Protein AF-A0A4Q9HTZ3-F1 (afdb_monomer)

Foldseek 3Di:
DQLVVLVVQLPVVPPVSCDPNHCSVVSNVVVVVCCVVVNDPVVVVVVVCVV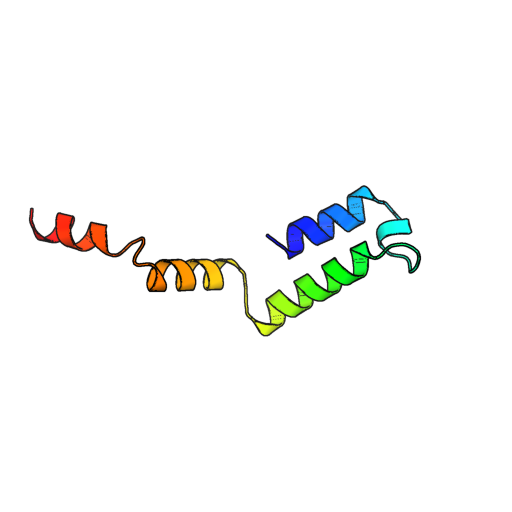VVVPVVVVVVVVVD

Secondary structure (DSSP, 8-state):
-HHHHHHHHHHHHGGGGGSTT-THHHHHHHHHHHHHHH--HHHHHHHHHHHTTTTSSHHHHHT--

Radius of gyration: 18.7 Å; Cα contacts (8 Å, |Δi|>4): 39; chains: 1; bounding box: 54×15×41 Å

Mean predicted aligned error: 6.48 Å

Organism: Streptomyces kasugaensis (NCBI:txid1946)

Structure (mmCIF, N/CA/C/O backbone):
data_AF-A0A4Q9HTZ3-F1
#
_entry.id   AF-A0A4Q9HTZ3-F1
#
loop_
_atom_site.group_PDB
_atom_site.id
_atom_site.type_symbol
_atom_site.label_atom_id
_atom_site.label_alt_id
_atom_site.label_comp_id
_atom_site.label_asym_id
_atom_site.label_entity_id
_atom_site.label_seq_id
_atom_site.pdbx_PDB_ins_code
_atom_site.Cartn_x
_atom_site.Cartn_y
_atom_site.Cartn_z
_atom_site.occupancy
_atom_site.B_iso_or_equiv
_atom_site.auth_seq_id
_atom_site.auth_comp_id
_atom_site.auth_asym_id
_atom_site.auth_atom_id
_atom_site.pdbx_PDB_model_num
ATOM 1 N N . ALA A 1 1 ? -5.346 1.367 2.120 1.00 82.50 1 ALA A N 1
ATOM 2 C CA . ALA A 1 1 ? -5.276 2.553 1.241 1.00 82.50 1 ALA A CA 1
ATOM 3 C C . ALA A 1 1 ? -3.852 2.749 0.739 1.00 82.50 1 ALA A C 1
ATOM 5 O O . ALA A 1 1 ? -3.636 2.496 -0.434 1.00 82.50 1 ALA A O 1
ATOM 6 N N . LEU A 1 2 ? -2.880 3.053 1.610 1.00 91.62 2 LEU A N 1
ATOM 7 C CA . LEU A 1 2 ? -1.487 3.296 1.202 1.00 91.62 2 LEU A CA 1
ATOM 8 C C . LEU A 1 2 ? -0.878 2.166 0.350 1.00 91.62 2 LEU A C 1
ATOM 10 O O . LEU A 1 2 ? -0.359 2.435 -0.724 1.00 91.62 2 LEU A O 1
ATOM 14 N N . ARG A 1 3 ? -1.005 0.901 0.779 1.00 93.62 3 ARG A N 1
ATOM 15 C CA . ARG A 1 3 ? -0.456 -0.248 0.037 1.00 93.62 3 ARG A CA 1
ATOM 16 C C . ARG A 1 3 ? -1.042 -0.412 -1.369 1.00 93.62 3 ARG A C 1
ATOM 18 O O . ARG A 1 3 ? -0.296 -0.696 -2.297 1.00 93.62 3 ARG A O 1
ATOM 25 N N . ALA A 1 4 ? -2.352 -0.217 -1.522 1.00 94.88 4 ALA A N 1
ATOM 26 C CA . ALA A 1 4 ? -3.026 -0.314 -2.818 1.00 94.88 4 ALA A CA 1
ATOM 27 C C . ALA A 1 4 ? -2.573 0.810 -3.760 1.00 94.88 4 ALA A C 1
ATOM 29 O O . ALA A 1 4 ? -2.113 0.532 -4.859 1.00 94.88 4 ALA A O 1
ATOM 30 N N . VAL A 1 5 ? -2.585 2.056 -3.276 1.00 96.62 5 VAL A N 1
ATOM 31 C CA . VAL A 1 5 ? -2.144 3.225 -4.054 1.00 96.62 5 VAL A CA 1
ATOM 32 C C . VAL A 1 5 ? -0.676 3.099 -4.465 1.00 96.62 5 VAL A C 1
ATOM 34 O O . VAL A 1 5 ? -0.333 3.357 -5.611 1.00 96.62 5 VAL A O 1
ATOM 37 N N . ALA A 1 6 ? 0.202 2.657 -3.561 1.00 97.38 6 ALA A N 1
ATOM 38 C CA . ALA A 1 6 ? 1.614 2.469 -3.883 1.00 97.38 6 ALA A CA 1
ATOM 39 C C . ALA A 1 6 ? 1.841 1.333 -4.899 1.00 97.38 6 ALA A C 1
ATOM 41 O O . ALA A 1 6 ? 2.727 1.435 -5.742 1.00 97.38 6 ALA A O 1
ATOM 42 N N . ALA A 1 7 ? 1.035 0.267 -4.850 1.00 97.31 7 ALA A N 1
ATOM 43 C CA . ALA A 1 7 ? 1.086 -0.803 -5.844 1.00 97.31 7 ALA A CA 1
ATOM 44 C C . ALA A 1 7 ? 0.626 -0.315 -7.225 1.00 97.31 7 ALA A C 1
ATOM 46 O O . ALA A 1 7 ? 1.295 -0.572 -8.223 1.00 97.31 7 ALA A O 1
ATOM 47 N N . GLU A 1 8 ? -0.481 0.426 -7.282 1.00 98.38 8 GLU A N 1
ATOM 48 C CA . GLU A 1 8 ? -0.978 1.042 -8.516 1.00 98.38 8 GLU A CA 1
ATOM 49 C C . GLU A 1 8 ? 0.026 2.043 -9.084 1.00 98.38 8 GLU A C 1
ATOM 51 O O . GLU A 1 8 ? 0.258 2.042 -10.287 1.00 98.38 8 GLU A O 1
ATOM 56 N N . ALA A 1 9 ? 0.692 2.828 -8.232 1.00 98.25 9 ALA A N 1
ATOM 57 C CA . ALA A 1 9 ? 1.754 3.731 -8.656 1.00 98.25 9 ALA A CA 1
ATOM 58 C C . ALA A 1 9 ? 2.893 2.973 -9.353 1.00 98.25 9 ALA A C 1
ATOM 60 O O . ALA A 1 9 ? 3.349 3.416 -10.401 1.00 98.25 9 ALA A O 1
ATOM 61 N N . VAL A 1 10 ? 3.320 1.813 -8.841 1.00 98.31 10 VAL A N 1
ATOM 62 C CA . VAL A 1 10 ? 4.309 0.971 -9.540 1.00 98.31 10 VAL A CA 1
ATOM 63 C C . VAL A 1 10 ? 3.779 0.536 -10.912 1.00 98.31 10 VAL A C 1
ATOM 65 O O . VAL A 1 10 ? 4.493 0.665 -11.901 1.00 98.31 10 VAL A O 1
ATOM 68 N N . GLN A 1 11 ? 2.523 0.085 -10.995 1.00 97.75 11 GLN A N 1
ATOM 69 C CA . GLN A 1 11 ? 1.930 -0.376 -12.259 1.00 97.75 11 GLN A CA 1
ATOM 70 C C . GLN A 1 11 ? 1.763 0.746 -13.291 1.00 97.75 11 GLN A C 1
ATOM 72 O O . GLN A 1 11 ? 2.022 0.526 -14.471 1.00 97.75 11 GLN A O 1
ATOM 77 N N . LEU A 1 12 ? 1.392 1.955 -12.860 1.00 98.12 12 LEU A N 1
ATOM 78 C CA . LEU A 1 12 ? 1.192 3.109 -13.742 1.00 98.12 12 LEU A CA 1
ATOM 79 C C . LEU A 1 12 ? 2.474 3.521 -14.476 1.00 98.12 12 LEU A C 1
ATOM 81 O O . LEU A 1 12 ? 2.412 3.979 -15.613 1.00 98.12 12 LEU A O 1
ATOM 85 N N . HIS A 1 13 ? 3.628 3.343 -13.832 1.00 97.25 13 HIS A N 1
ATOM 86 C CA . HIS A 1 13 ? 4.932 3.643 -14.423 1.00 97.25 13 HIS A CA 1
ATOM 87 C C . HIS A 1 13 ? 5.473 2.468 -15.257 1.00 97.25 13 HIS A C 1
ATOM 89 O O . HIS A 1 13 ? 6.447 2.621 -15.990 1.00 97.25 13 HIS A O 1
ATOM 95 N N . GLY A 1 14 ? 4.857 1.285 -15.188 1.00 97.06 14 GLY A N 1
ATOM 96 C CA . GLY A 1 14 ? 5.369 0.081 -15.835 1.00 97.06 14 GLY A CA 1
ATOM 97 C C . GLY A 1 14 ? 6.706 -0.366 -15.235 1.00 97.06 14 GLY A C 1
ATOM 98 O O . GLY A 1 14 ? 6.949 -0.225 -14.038 1.00 97.06 14 GLY A O 1
ATOM 99 N N . GLY A 1 15 ? 7.597 -0.911 -16.069 1.00 96.94 15 GLY A N 1
ATOM 100 C CA . GLY A 1 15 ? 8.857 -1.511 -15.611 1.00 96.94 15 GLY A CA 1
ATOM 101 C C . GLY A 1 15 ? 9.752 -0.568 -14.797 1.00 96.94 15 GLY A C 1
ATOM 102 O O . GLY A 1 15 ? 10.290 -0.993 -13.777 1.00 96.94 15 GLY A O 1
ATOM 103 N N . ILE A 1 16 ? 9.845 0.714 -15.183 1.00 97.75 16 ILE A N 1
ATOM 104 C CA . ILE A 1 16 ? 10.662 1.717 -14.468 1.00 97.75 16 ILE A CA 1
ATOM 105 C C . ILE A 1 16 ? 10.166 1.947 -13.036 1.00 97.75 16 ILE A C 1
ATOM 107 O O . ILE A 1 16 ? 10.943 2.273 -12.148 1.00 97.75 16 ILE A O 1
ATOM 111 N N . GLY A 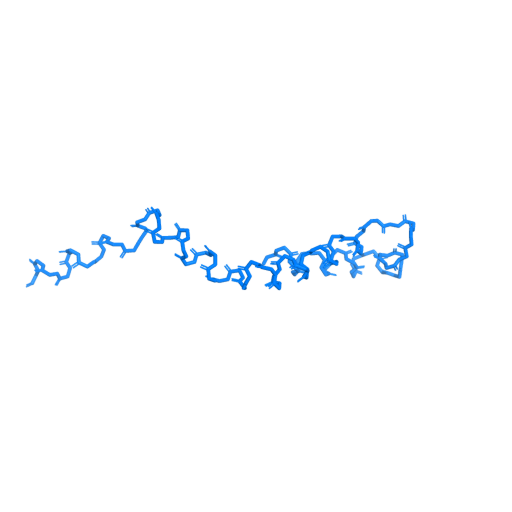1 17 ? 8.879 1.696 -12.770 1.00 97.31 17 GLY A N 1
ATOM 112 C CA . GLY A 1 17 ? 8.301 1.801 -11.434 1.00 97.31 17 GLY A CA 1
ATOM 113 C C . GLY A 1 17 ? 8.931 0.850 -10.414 1.00 97.31 17 GLY A C 1
ATOM 114 O O . GLY A 1 17 ? 8.745 1.065 -9.218 1.00 97.31 17 GLY A O 1
ATOM 115 N N . PHE A 1 18 ? 9.670 -0.172 -10.867 1.00 96.19 18 PHE A N 1
ATOM 116 C CA . PHE A 1 18 ? 10.362 -1.157 -10.033 1.00 96.19 18 PHE A CA 1
ATOM 117 C C . PHE A 1 18 ? 11.898 -1.113 -10.142 1.00 96.19 18 PHE A C 1
ATOM 119 O O . PHE A 1 18 ? 12.573 -1.990 -9.598 1.00 96.19 18 PHE A O 1
ATOM 126 N N . THR A 1 19 ? 12.457 -0.108 -10.819 1.00 96.62 19 THR A N 1
ATOM 127 C CA . THR A 1 19 ? 13.908 0.103 -10.940 1.00 96.62 19 THR A CA 1
ATOM 128 C C . THR A 1 19 ? 14.389 1.254 -10.046 1.00 96.62 19 THR A C 1
ATOM 130 O O . THR A 1 19 ? 13.593 1.859 -9.331 1.00 96.62 19 THR A O 1
ATOM 133 N N . TRP A 1 20 ? 15.696 1.545 -10.032 1.00 96.31 20 TRP A N 1
ATOM 134 C CA . TRP A 1 20 ? 16.291 2.585 -9.172 1.00 96.31 20 TRP A CA 1
ATOM 135 C C . TRP A 1 20 ? 16.113 4.011 -9.701 1.00 96.31 20 TRP A C 1
ATOM 137 O O . TRP A 1 20 ? 16.386 4.976 -8.997 1.00 96.31 20 TRP A O 1
ATOM 147 N N . GLU A 1 21 ? 15.645 4.146 -10.932 1.00 97.12 21 GLU A N 1
ATOM 148 C CA . GLU A 1 21 ? 15.410 5.407 -11.622 1.00 97.12 21 GLU A CA 1
ATOM 149 C C . GLU A 1 21 ? 14.075 6.055 -11.218 1.00 97.12 21 GLU A C 1
ATOM 151 O O . GLU A 1 21 ? 13.829 7.209 -11.568 1.00 97.12 21 GLU A O 1
ATOM 156 N N . HIS A 1 22 ? 13.211 5.334 -10.491 1.00 97.50 22 HIS A N 1
ATOM 157 C CA . HIS A 1 22 ? 11.935 5.849 -10.005 1.00 97.50 22 HIS A CA 1
ATOM 158 C C . HIS A 1 22 ? 11.603 5.370 -8.584 1.00 97.50 22 HIS A C 1
ATOM 160 O O . HIS A 1 22 ? 11.671 4.182 -8.271 1.00 97.50 22 HIS A O 1
ATOM 166 N N . ASP A 1 23 ? 11.115 6.277 -7.737 1.00 97.75 23 ASP A N 1
ATOM 167 C CA . ASP A 1 23 ? 10.931 6.021 -6.300 1.00 97.75 23 ASP A CA 1
ATOM 168 C C . ASP A 1 23 ? 9.658 5.230 -5.936 1.00 97.75 23 ASP A C 1
ATOM 170 O O . ASP A 1 23 ? 9.477 4.843 -4.780 1.00 97.75 23 ASP A O 1
ATOM 174 N N . ALA A 1 24 ? 8.756 4.957 -6.889 1.00 97.69 24 ALA A N 1
ATOM 175 C CA . ALA A 1 24 ? 7.468 4.283 -6.625 1.00 97.69 24 ALA A CA 1
ATOM 176 C C . ALA A 1 24 ? 7.618 2.983 -5.812 1.00 97.69 24 ALA A C 1
ATOM 178 O O . ALA A 1 24 ? 6.862 2.732 -4.868 1.00 97.69 24 ALA A O 1
ATOM 179 N N . HIS A 1 25 ? 8.624 2.171 -6.136 1.00 97.44 25 HIS A N 1
ATOM 180 C CA . HIS A 1 25 ? 8.870 0.913 -5.442 1.00 97.44 25 HIS A CA 1
ATOM 181 C C . HIS A 1 25 ? 9.272 1.098 -3.969 1.00 97.44 25 HIS A C 1
ATOM 183 O O . HIS A 1 25 ? 9.005 0.210 -3.156 1.00 97.44 25 HIS A O 1
ATOM 189 N N . LEU A 1 26 ? 9.886 2.229 -3.594 1.00 98.19 26 LEU A N 1
ATOM 190 C CA . LEU A 1 26 ? 10.226 2.537 -2.201 1.00 98.19 26 LEU A CA 1
ATOM 191 C C . LEU A 1 26 ? 8.953 2.711 -1.369 1.00 98.19 26 LEU A C 1
ATOM 193 O O . LEU A 1 26 ? 8.842 2.145 -0.279 1.00 98.19 26 LEU A O 1
ATOM 197 N N . TYR A 1 27 ? 7.955 3.412 -1.911 1.00 97.75 27 TYR A N 1
ATOM 198 C CA . TYR A 1 27 ? 6.663 3.595 -1.248 1.00 97.75 27 TYR A CA 1
ATOM 199 C C . TYR A 1 27 ? 5.889 2.285 -1.115 1.00 97.75 27 TYR A C 1
ATOM 201 O O . TYR A 1 27 ? 5.284 2.042 -0.071 1.00 97.75 27 TYR A O 1
ATOM 209 N N . PHE A 1 28 ? 5.946 1.403 -2.118 1.00 97.38 28 PHE A N 1
ATOM 210 C CA . PHE A 1 28 ? 5.309 0.086 -2.021 1.00 97.38 28 PHE A CA 1
ATOM 211 C C . PHE A 1 28 ? 5.952 -0.792 -0.936 1.00 97.38 28 PHE A C 1
ATOM 213 O O . PHE A 1 28 ? 5.242 -1.399 -0.124 1.00 97.38 28 PHE A O 1
ATOM 220 N N . LYS A 1 29 ? 7.291 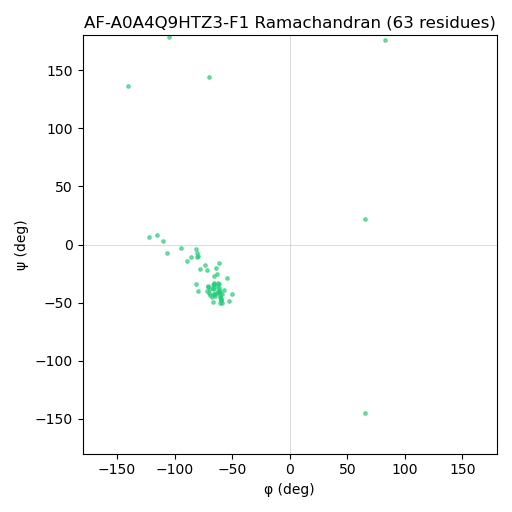-0.814 -0.869 1.00 97.25 29 LYS A N 1
ATOM 221 C CA . LYS A 1 29 ? 8.041 -1.507 0.193 1.00 97.25 29 LYS A CA 1
ATOM 222 C C . LYS A 1 29 ? 7.677 -0.946 1.570 1.00 97.25 29 LYS A C 1
ATOM 224 O O . LYS A 1 29 ? 7.319 -1.714 2.459 1.00 97.25 29 LYS A O 1
ATOM 229 N N . ARG A 1 30 ? 7.673 0.384 1.727 1.00 97.62 30 ARG A N 1
ATOM 230 C CA . ARG A 1 30 ? 7.296 1.057 2.980 1.00 97.62 30 ARG A CA 1
ATOM 231 C C . ARG A 1 30 ? 5.876 0.712 3.414 1.00 97.62 30 ARG A C 1
ATOM 233 O O . ARG A 1 30 ? 5.679 0.292 4.545 1.00 97.62 30 ARG A O 1
ATOM 240 N N . ALA A 1 31 ? 4.904 0.828 2.512 1.00 96.38 31 ALA A N 1
ATOM 241 C CA . ALA A 1 31 ? 3.506 0.540 2.812 1.00 96.38 31 ALA A CA 1
ATOM 242 C C . ALA A 1 31 ? 3.283 -0.921 3.230 1.00 96.38 31 ALA A C 1
ATOM 244 O O . ALA A 1 31 ? 2.428 -1.203 4.066 1.00 96.38 31 ALA A O 1
ATOM 245 N N . THR A 1 32 ? 4.061 -1.844 2.657 1.00 95.56 32 THR A N 1
ATOM 246 C CA . THR A 1 32 ? 4.046 -3.258 3.047 1.00 95.56 32 THR A CA 1
ATOM 247 C C . THR A 1 32 ? 4.639 -3.455 4.445 1.00 95.56 32 THR A C 1
ATOM 249 O O . THR A 1 32 ? 4.052 -4.168 5.255 1.00 95.56 32 THR A O 1
ATOM 252 N N . CYS A 1 33 ? 5.754 -2.792 4.767 1.00 97.00 33 CYS A N 1
ATOM 253 C CA . CYS A 1 33 ? 6.331 -2.820 6.114 1.00 97.00 33 CYS A CA 1
ATOM 254 C C . CYS A 1 33 ? 5.398 -2.196 7.163 1.00 97.00 33 CYS A C 1
ATOM 256 O O . CYS A 1 33 ? 5.240 -2.760 8.242 1.00 97.00 33 CYS A O 1
ATOM 258 N N . ASP A 1 34 ? 4.752 -1.072 6.849 1.00 95.56 34 ASP A N 1
ATOM 259 C CA . ASP A 1 34 ? 3.820 -0.394 7.756 1.00 95.56 34 ASP A CA 1
ATOM 260 C C . ASP A 1 34 ? 2.638 -1.308 8.125 1.00 95.56 34 ASP A C 1
ATOM 262 O O . ASP A 1 34 ? 2.250 -1.376 9.289 1.00 95.56 34 ASP A O 1
ATOM 266 N N . GLU A 1 35 ? 2.096 -2.067 7.166 1.00 93.44 35 GLU A 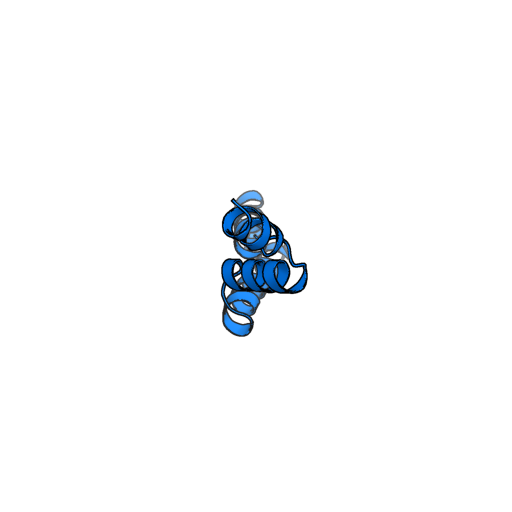N 1
ATOM 267 C CA . GLU A 1 35 ? 1.014 -3.029 7.424 1.00 93.44 35 GLU A CA 1
ATOM 268 C C . GLU A 1 35 ? 1.456 -4.197 8.322 1.00 93.44 35 GLU A C 1
ATOM 27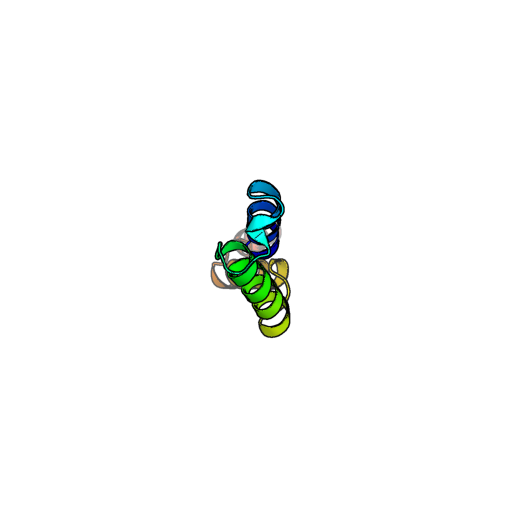0 O O . GLU A 1 35 ? 0.671 -4.666 9.148 1.00 93.44 35 GLU A O 1
ATOM 275 N N . LEU A 1 36 ? 2.715 -4.638 8.215 1.00 94.31 36 LEU A N 1
ATOM 276 C CA . LEU A 1 36 ? 3.279 -5.667 9.096 1.00 94.31 36 LEU A CA 1
ATOM 277 C C . LEU A 1 36 ? 3.530 -5.144 10.516 1.00 94.31 36 LEU A C 1
ATOM 279 O O . LEU A 1 36 ? 3.280 -5.860 11.482 1.00 94.31 36 LEU A O 1
ATOM 283 N N . LEU A 1 37 ? 4.021 -3.911 10.648 1.00 96.31 37 LEU A N 1
ATOM 284 C CA . LEU A 1 37 ? 4.398 -3.325 11.938 1.00 96.31 37 LEU A CA 1
ATOM 285 C C . LEU A 1 37 ? 3.196 -2.807 12.733 1.00 96.31 37 LEU A C 1
ATOM 287 O O . LEU A 1 37 ? 3.157 -2.949 13.952 1.00 96.31 37 LEU A O 1
ATOM 291 N N . LEU A 1 38 ? 2.228 -2.188 12.055 1.00 94.06 38 LEU A N 1
ATOM 292 C CA . LEU A 1 38 ? 1.095 -1.496 12.686 1.00 94.06 38 LEU A CA 1
ATOM 293 C C . LEU A 1 38 ? -0.219 -2.275 12.556 1.00 94.06 38 LEU A C 1
ATOM 295 O O . LEU A 1 38 ? -1.233 -1.912 13.155 1.00 94.06 38 LEU A O 1
ATOM 299 N N . GLY A 1 39 ? -0.206 -3.358 11.783 1.00 92.62 39 GLY A N 1
ATOM 300 C CA . GLY A 1 39 ? -1.380 -4.151 11.475 1.00 92.62 39 GLY A CA 1
ATOM 301 C C . GLY A 1 39 ? -2.214 -3.584 10.320 1.00 92.62 39 GLY A C 1
ATOM 302 O O . GLY A 1 39 ? -1.944 -2.514 9.766 1.00 92.62 39 GLY A O 1
ATOM 303 N N . PRO A 1 40 ? -3.267 -4.317 9.929 1.00 90.75 40 PRO A N 1
ATOM 304 C CA . PRO A 1 40 ? -4.054 -3.988 8.752 1.00 90.75 40 PRO A CA 1
ATOM 305 C C . PRO A 1 40 ? -4.881 -2.714 8.955 1.00 90.75 40 PRO A C 1
ATOM 307 O O . PRO A 1 40 ? -5.465 -2.474 10.015 1.00 90.75 40 PRO A O 1
ATOM 310 N N . VAL A 1 41 ? -5.021 -1.928 7.883 1.00 90.94 41 VAL A N 1
ATOM 311 C CA . VAL A 1 41 ? -5.655 -0.593 7.906 1.00 90.94 41 VAL A CA 1
ATOM 312 C C . VAL A 1 41 ? -7.073 -0.570 8.493 1.00 90.94 41 VAL A C 1
ATOM 314 O O . VAL A 1 41 ? -7.488 0.444 9.050 1.00 90.94 41 VAL A O 1
ATOM 317 N N . HIS A 1 42 ? -7.837 -1.663 8.386 1.00 92.06 42 HIS A N 1
ATOM 318 C CA . HIS A 1 42 ? -9.191 -1.721 8.940 1.00 92.06 42 HIS A CA 1
ATOM 319 C C . HIS A 1 42 ? -9.195 -1.651 10.475 1.00 92.06 42 HIS A C 1
ATOM 321 O O . HIS A 1 42 ? -10.089 -1.026 11.035 1.00 92.06 42 HIS A O 1
ATOM 327 N N . ARG A 1 43 ? -8.177 -2.204 11.154 1.00 93.69 43 ARG A N 1
ATOM 328 C CA . ARG A 1 43 ? -8.045 -2.108 12.618 1.00 93.69 43 ARG A CA 1
ATOM 329 C C . ARG A 1 43 ? -7.702 -0.692 13.053 1.00 93.69 43 ARG A C 1
ATOM 331 O O . ARG A 1 43 ? -8.297 -0.185 13.993 1.00 93.69 43 ARG A O 1
ATOM 338 N N . LEU A 1 44 ? -6.802 -0.035 12.321 1.00 93.69 44 LEU A N 1
ATOM 339 C CA . LEU A 1 44 ? -6.439 1.361 12.577 1.00 93.69 44 LEU A CA 1
ATOM 340 C C . LEU A 1 44 ? -7.646 2.294 12.402 1.00 93.69 44 LEU A C 1
ATOM 342 O O . LEU A 1 44 ? -7.872 3.176 13.223 1.00 93.69 44 LEU A O 1
ATOM 346 N N . ARG A 1 45 ? -8.467 2.065 11.369 1.00 93.81 45 ARG A N 1
ATOM 347 C CA . ARG A 1 45 ? -9.717 2.813 11.155 1.00 93.81 45 ARG A C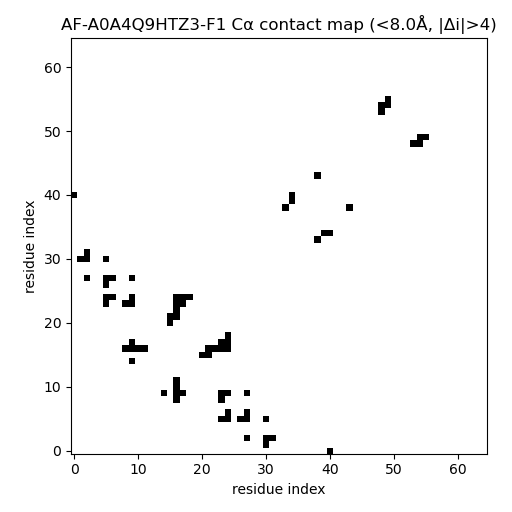A 1
ATOM 348 C C . ARG A 1 45 ? -10.753 2.554 12.244 1.00 93.81 45 ARG A C 1
ATOM 350 O O . ARG A 1 45 ? -11.378 3.507 12.693 1.00 93.81 45 ARG A O 1
ATOM 357 N N . ALA A 1 46 ? -10.925 1.300 12.667 1.00 94.69 46 ALA A N 1
ATOM 358 C CA . ALA A 1 46 ? -11.820 0.959 13.771 1.00 94.69 46 ALA A CA 1
ATOM 359 C C . ALA A 1 46 ? -11.390 1.665 15.064 1.00 94.69 46 ALA A C 1
ATOM 361 O O . ALA A 1 46 ? -12.198 2.350 15.682 1.00 94.69 46 ALA A O 1
ATOM 362 N N . ARG A 1 47 ? -10.094 1.608 15.396 1.00 94.50 47 ARG A N 1
ATOM 363 C CA . ARG A 1 47 ? -9.530 2.292 16.561 1.00 94.50 47 ARG A CA 1
ATOM 364 C C . ARG A 1 47 ? -9.736 3.807 16.510 1.00 94.50 47 ARG A C 1
ATOM 366 O O . ARG A 1 47 ? -10.178 4.393 17.491 1.00 94.50 47 ARG A O 1
ATOM 373 N N . ALA A 1 48 ? -9.469 4.432 15.364 1.00 95.44 48 ALA A N 1
ATOM 374 C CA . ALA A 1 48 ? -9.703 5.863 15.182 1.00 95.44 48 ALA A CA 1
ATOM 375 C C . ALA A 1 48 ? -11.189 6.232 15.339 1.00 95.44 48 ALA A C 1
ATOM 377 O O . ALA A 1 48 ? -11.510 7.275 15.899 1.00 95.44 48 ALA A O 1
ATOM 378 N N . ALA A 1 49 ? -12.105 5.377 14.873 1.00 95.56 49 ALA A N 1
ATOM 379 C CA . ALA A 1 49 ? -13.539 5.604 15.013 1.00 95.56 49 ALA A CA 1
ATOM 380 C C . ALA A 1 49 ? -14.035 5.448 16.460 1.00 95.56 49 ALA A C 1
ATOM 382 O O . ALA A 1 49 ? -14.904 6.210 16.881 1.00 95.56 49 ALA A O 1
ATOM 383 N N . GLU A 1 50 ? -13.476 4.496 17.215 1.00 94.81 50 GLU A N 1
ATOM 384 C CA . GLU A 1 50 ? -13.707 4.360 18.658 1.00 94.81 50 GLU A CA 1
ATOM 385 C C . GLU A 1 50 ? -13.247 5.614 19.408 1.00 94.81 50 GLU A C 1
ATOM 387 O O . GLU A 1 50 ? -14.021 6.190 20.170 1.00 94.81 50 GLU A O 1
ATOM 392 N N . GLU A 1 51 ? -12.017 6.072 19.154 1.00 95.62 51 GLU A N 1
ATOM 393 C CA . GLU A 1 51 ? -11.446 7.267 19.791 1.00 95.62 51 GLU A CA 1
ATOM 394 C C . GLU A 1 51 ? -12.216 8.544 19.434 1.00 95.62 51 GLU A C 1
ATOM 396 O O . GLU A 1 51 ? -12.402 9.413 20.283 1.00 95.62 51 GLU A O 1
ATOM 401 N N . ALA A 1 52 ? -12.720 8.639 18.203 1.00 96.19 52 ALA A N 1
ATOM 402 C CA . ALA A 1 52 ? -13.557 9.746 17.752 1.00 96.19 52 ALA A CA 1
ATOM 403 C C . ALA A 1 52 ? -15.037 9.616 18.172 1.00 96.19 52 ALA A C 1
ATOM 405 O O . ALA A 1 52 ? -15.826 10.518 17.895 1.00 96.19 52 ALA A O 1
ATOM 406 N N . GLY A 1 53 ? -15.442 8.510 18.811 1.00 94.56 53 GLY A N 1
ATOM 407 C CA . GLY A 1 53 ? -16.819 8.285 19.262 1.00 94.56 53 GLY A CA 1
ATOM 408 C C . GLY A 1 53 ? -17.851 8.168 18.134 1.00 94.56 53 GLY A C 1
ATOM 409 O O . GLY A 1 53 ? -19.039 8.374 18.371 1.00 94.56 53 GLY A O 1
ATOM 410 N N . LEU A 1 54 ? -17.431 7.823 16.912 1.00 92.56 54 LEU A N 1
ATOM 411 C CA . LEU A 1 54 ? -18.287 7.885 15.716 1.00 92.56 54 LEU A CA 1
ATOM 412 C C . LEU A 1 54 ? -19.492 6.932 15.758 1.00 92.56 54 LEU A C 1
ATOM 414 O O . LEU A 1 54 ? -20.462 7.143 15.036 1.00 92.56 54 LEU A O 1
ATOM 418 N N . PHE A 1 55 ? -19.446 5.896 16.599 1.00 85.06 55 PHE A N 1
ATOM 419 C CA . PHE A 1 55 ? -20.478 4.856 16.664 1.00 85.06 55 PHE A CA 1
ATOM 420 C C . PHE A 1 55 ? -21.127 4.697 18.050 1.00 85.06 55 PHE A C 1
ATOM 422 O O . PHE A 1 55 ? -21.930 3.789 18.246 1.00 85.06 55 PHE A O 1
ATOM 429 N N . THR A 1 56 ? -20.826 5.571 19.019 1.00 75.94 56 THR A N 1
ATOM 430 C CA . THR A 1 56 ? -21.369 5.469 20.391 1.00 75.94 56 THR A CA 1
ATOM 431 C C . THR A 1 56 ? -22.703 6.200 20.583 1.00 75.94 56 THR A C 1
ATOM 433 O O . THR A 1 56 ? -23.396 5.955 21.568 1.00 75.94 56 THR A O 1
ATOM 436 N N . ALA A 1 57 ? -23.107 7.064 19.646 1.00 64.69 57 ALA A N 1
ATOM 437 C CA . ALA A 1 57 ? -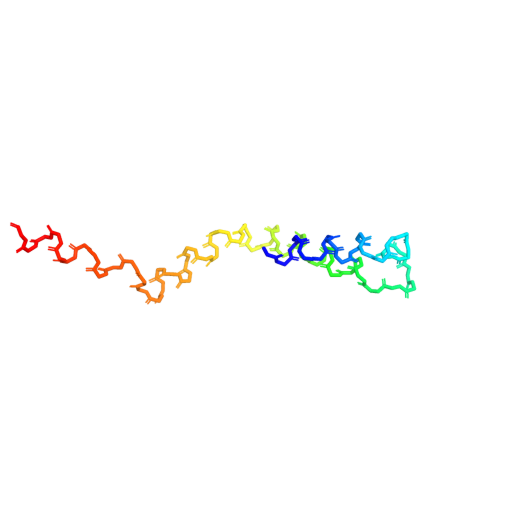24.380 7.787 19.719 1.00 64.69 57 ALA A CA 1
ATOM 438 C C . ALA A 1 57 ? -25.608 6.875 19.498 1.00 64.69 57 ALA A C 1
ATOM 440 O O . ALA A 1 57 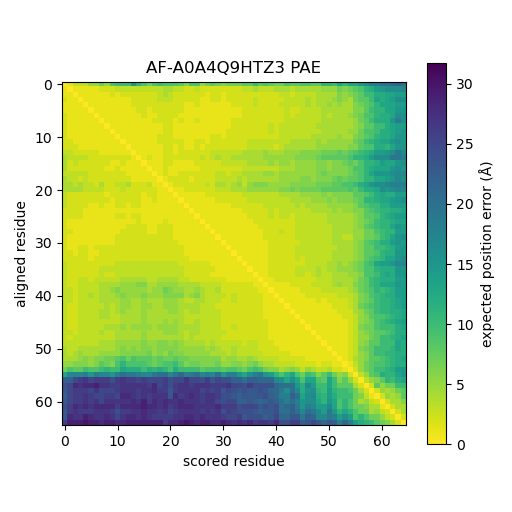? -26.622 7.037 20.175 1.00 64.69 57 ALA A O 1
ATOM 441 N N . GLY A 1 58 ? -25.504 5.867 18.621 1.00 60.22 58 GLY A N 1
ATOM 442 C CA . GLY A 1 58 ? -26.636 5.008 18.238 1.00 60.22 58 GLY A CA 1
ATOM 443 C C . GLY A 1 58 ? -27.108 4.026 19.318 1.00 60.22 58 GLY A C 1
ATOM 444 O O . GLY A 1 58 ? -28.260 3.600 19.303 1.00 60.22 58 GLY A O 1
ATOM 445 N N . THR A 1 59 ? -26.267 3.687 20.299 1.00 58.97 59 THR A N 1
ATOM 446 C CA . THR A 1 59 ? -26.670 2.814 21.415 1.00 58.97 59 THR A CA 1
ATOM 447 C C . THR A 1 59 ? -27.505 3.536 22.473 1.00 58.97 59 THR A C 1
ATOM 449 O O . THR A 1 59 ? -28.241 2.873 23.200 1.00 58.97 59 THR A O 1
ATOM 452 N N . ARG A 1 60 ? -27.447 4.876 22.562 1.00 56.50 60 ARG A N 1
ATOM 453 C CA . ARG A 1 60 ? -28.283 5.647 23.503 1.00 56.50 60 ARG A CA 1
ATOM 454 C C . ARG A 1 60 ? -29.702 5.892 22.988 1.00 56.50 60 ARG A C 1
ATOM 456 O O . ARG A 1 60 ? -30.617 5.877 23.800 1.00 56.50 60 ARG A O 1
ATOM 463 N N . GLU A 1 61 ? -29.902 6.065 21.680 1.00 56.84 61 GLU A N 1
ATOM 464 C CA . GLU A 1 61 ? -31.253 6.192 21.102 1.00 56.84 61 GLU A CA 1
ATOM 465 C C . GLU A 1 61 ? -32.035 4.871 21.159 1.00 56.84 61 GLU A C 1
ATOM 467 O O . GLU A 1 61 ? -33.218 4.878 21.480 1.00 56.84 61 GLU A O 1
ATOM 472 N N . ALA A 1 62 ? -31.376 3.728 20.941 1.00 56.09 62 ALA A N 1
ATOM 473 C CA . ALA A 1 62 ? -32.026 2.413 20.985 1.00 56.09 62 ALA A CA 1
ATOM 474 C C . ALA A 1 62 ? -32.371 1.915 22.405 1.00 56.09 62 ALA A C 1
ATOM 476 O O . ALA A 1 62 ? -33.176 1.003 22.544 1.00 56.09 62 ALA A O 1
ATOM 477 N N . ALA A 1 63 ? -31.764 2.481 23.454 1.00 57.69 63 ALA A N 1
ATOM 478 C CA . ALA A 1 63 ? -32.046 2.129 24.851 1.00 57.69 63 ALA A CA 1
ATOM 479 C C . ALA A 1 63 ? -33.101 3.043 25.514 1.00 57.69 63 ALA A C 1
ATOM 481 O O . ALA A 1 63 ? -33.432 2.839 26.681 1.00 57.69 63 ALA A O 1
ATOM 482 N N . GLY A 1 64 ? -33.584 4.068 24.799 1.00 56.75 64 GLY A N 1
ATOM 483 C CA . GLY A 1 64 ? -34.589 5.029 25.270 1.00 56.75 64 GLY A CA 1
ATOM 484 C C . GLY A 1 64 ? -35.965 4.910 24.600 1.00 56.75 64 GLY A C 1
ATOM 485 O O . GLY A 1 64 ? -36.829 5.735 24.895 1.00 56.75 64 GLY A O 1
ATOM 486 N N . ALA A 1 65 ? -36.159 3.925 23.718 1.00 47.94 65 ALA A N 1
ATOM 487 C CA . ALA A 1 65 ? -37.441 3.536 23.122 1.00 47.94 65 ALA A CA 1
ATOM 488 C C . ALA A 1 65 ? -37.868 2.165 23.662 1.00 47.94 65 ALA A C 1
ATOM 490 O O . ALA A 1 65 ? -39.089 1.965 23.840 1.00 47.94 65 ALA A O 1
#

Sequence (65 aa):
ALRAVAAEAVQLHGGIGFTWEHDAHLYFKRATCDELLLGPVHRLRARAAEEAGLFTAGTREAAGA

InterPro domains:
  IPR009075 Acyl-CoA dehydrogenase/oxidase, C-terminal [PF00441] (3-50)
  IPR03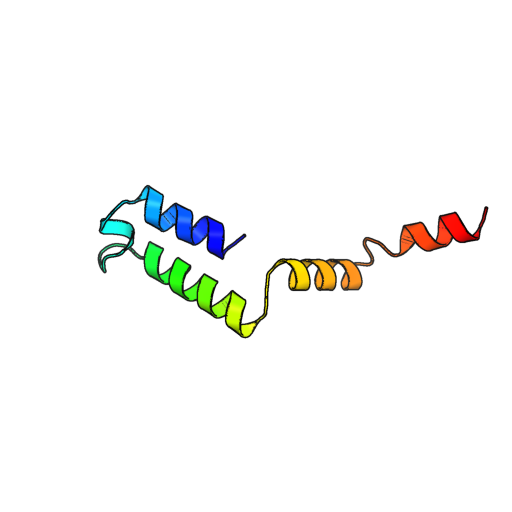6250 Acyl-CoA dehydrogenase-like, C-terminal [SSF47203] (2-50)

Nearest PDB structures (foldseek):
  4l1f-assembly1_A  TM=7.978E-01  e=6.696E-01  Acidaminococcus fermentans DSM 20731
  6s1k-assembly1_I  TM=3.896E-01  e=5.142E+00  Escherichia coli str. K-12 substr. MG1655star
  3ja6-assembly1_H  TM=3.245E-01  e=8.702E+00  Escherichia coli

pLDDT: mean 89.79, std 13.62, range [47.94, 98.38]

Solvent-accessible surface area (backbone atoms only — not comparable to full-atom values): 3726 Å² total; per-residue (Å²): 106,65,43,59,53,24,47,48,48,20,58,76,55,42,76,52,12,72,41,94,91,31,68,36,41,57,49,28,53,48,34,51,51,48,37,71,76,73,43,57,66,68,58,58,51,51,52,52,36,60,76,67,48,74,72,63,64,64,62,58,61,70,73,73,114